Protein AF-A0A948VER0-F1 (afdb_monomer_lite)

Sequence (118 aa):
MAQFAILGTLGDIVSKWLIARRFFMPFNIATTLLKMLEWALLAVCIKYAFVGFNGFVDILAAHGMLPELGKIGRAFTISATMNLQFGTFLVIAHRLLDNFIARKTNWTGMDKAMLSLL

Foldseek 3Di:
DQVQLVVVLVVVQVVVCVVVVHHDRPDDPVLSVLSSVLRVVLVVVVVVLLVVLLVVLVVCVVVVVDDDDDPVRSVVSSLLVCLVPVVLVSLVSSQVSNCVSVVHDDPPCVVVSNVVSD

pLDDT: mean 91.97, std 3.27, range [80.12, 96.88]

Structure (mmCIF, N/CA/C/O backbone):
data_AF-A0A948VER0-F1
#
_entry.id   AF-A0A948VER0-F1
#
loop_
_atom_site.group_PDB
_atom_site.id
_atom_site.type_symbol
_atom_site.label_atom_id
_atom_site.label_alt_id
_atom_site.label_comp_id
_atom_site.label_asym_id
_atom_site.label_entity_id
_atom_site.label_seq_id
_atom_site.pdbx_PDB_ins_code
_atom_site.Cartn_x
_atom_site.Cartn_y
_atom_site.Cartn_z
_atom_site.occupancy
_atom_site.B_iso_or_equiv
_atom_site.auth_seq_id
_atom_site.auth_comp_id
_atom_site.auth_asym_id
_atom_site.auth_atom_id
_atom_site.pdbx_PDB_model_num
ATOM 1 N N . MET A 1 1 ? -10.472 -4.385 -8.686 1.00 82.44 1 MET A N 1
ATOM 2 C CA . MET A 1 1 ? -9.295 -5.065 -9.270 1.00 82.44 1 MET A CA 1
ATOM 3 C C . MET A 1 1 ? -8.801 -4.337 -10.511 1.00 82.44 1 MET A C 1
ATOM 5 O O . MET A 1 1 ? -7.724 -3.772 -10.435 1.00 82.44 1 MET A O 1
ATOM 9 N N . ALA A 1 2 ? -9.599 -4.211 -11.580 1.00 82.19 2 ALA A N 1
ATOM 10 C CA . ALA A 1 2 ? -9.207 -3.441 -12.773 1.00 82.19 2 ALA A CA 1
ATOM 11 C C . ALA A 1 2 ? -8.841 -1.970 -12.476 1.00 82.19 2 ALA A C 1
ATOM 13 O O . ALA A 1 2 ? -7.820 -1.484 -12.945 1.00 82.19 2 ALA A O 1
ATOM 14 N N . GLN A 1 3 ? -9.616 -1.285 -11.623 1.00 85.12 3 GLN A N 1
ATOM 15 C CA . GLN A 1 3 ? -9.303 0.087 -11.199 1.00 85.12 3 GLN A CA 1
ATOM 16 C C . GLN A 1 3 ? -7.938 0.195 -10.508 1.00 85.12 3 GLN A C 1
ATOM 18 O O . GLN A 1 3 ? -7.167 1.083 -10.840 1.00 85.12 3 GLN A O 1
ATOM 23 N N . PHE A 1 4 ? -7.611 -0.725 -9.597 1.00 86.62 4 PHE A N 1
ATOM 24 C CA . PHE A 1 4 ? -6.309 -0.743 -8.925 1.00 86.62 4 PHE A CA 1
ATOM 25 C C . PHE A 1 4 ? -5.169 -1.071 -9.886 1.00 86.62 4 PHE A C 1
ATOM 27 O O . PHE A 1 4 ? -4.125 -0.440 -9.809 1.00 86.62 4 PHE A O 1
ATOM 34 N N . ALA A 1 5 ? -5.379 -2.001 -10.822 1.00 86.31 5 ALA A N 1
ATOM 35 C CA . ALA A 1 5 ? -4.392 -2.325 -11.847 1.00 86.31 5 ALA A CA 1
ATOM 36 C C . ALA A 1 5 ? -4.017 -1.089 -12.679 1.00 86.31 5 ALA A C 1
ATOM 38 O O . ALA A 1 5 ? -2.838 -0.822 -12.905 1.00 86.31 5 ALA A O 1
ATOM 39 N N . ILE A 1 6 ? -5.021 -0.309 -13.090 1.00 88.88 6 ILE A N 1
ATOM 40 C CA . ILE A 1 6 ? -4.832 0.910 -13.880 1.00 88.88 6 ILE A CA 1
ATOM 41 C C . ILE A 1 6 ? -4.230 2.023 -13.017 1.00 88.88 6 ILE A C 1
ATOM 43 O O . ILE A 1 6 ? -3.186 2.565 -13.364 1.00 88.88 6 ILE A O 1
ATOM 47 N N . LEU A 1 7 ? -4.856 2.350 -11.884 1.00 90.69 7 LEU A N 1
ATOM 48 C CA . LEU A 1 7 ? -4.438 3.460 -11.023 1.00 90.69 7 LEU A CA 1
ATOM 49 C C . LEU A 1 7 ? -3.063 3.226 -10.396 1.00 90.69 7 LEU A C 1
ATOM 51 O O . LEU A 1 7 ? -2.264 4.153 -10.349 1.00 90.69 7 LEU A O 1
ATOM 55 N N . GLY A 1 8 ? -2.767 2.001 -9.964 1.00 89.31 8 GLY A N 1
ATOM 56 C CA . GLY A 1 8 ? -1.460 1.637 -9.421 1.00 89.31 8 GLY A CA 1
ATOM 57 C C . GLY A 1 8 ? -0.358 1.763 -10.470 1.00 89.31 8 GLY A C 1
ATOM 58 O O . GLY A 1 8 ? 0.649 2.429 -10.241 1.00 89.31 8 GLY A O 1
ATOM 59 N N . THR A 1 9 ? -0.596 1.243 -11.677 1.00 89.94 9 THR A N 1
ATOM 60 C CA . THR A 1 9 ? 0.367 1.364 -12.784 1.00 89.94 9 THR A CA 1
ATOM 61 C C . THR A 1 9 ? 0.564 2.822 -13.209 1.00 89.94 9 THR A C 1
ATOM 63 O O . THR A 1 9 ? 1.687 3.242 -13.483 1.00 89.94 9 THR A O 1
ATOM 66 N N . LEU A 1 10 ? -0.506 3.623 -13.235 1.00 92.00 10 LEU A N 1
ATOM 67 C CA . LEU A 1 10 ? -0.410 5.064 -13.477 1.00 92.00 10 LEU A CA 1
ATOM 68 C C . LEU A 1 10 ? 0.366 5.774 -12.365 1.00 92.00 10 LEU A C 1
ATOM 70 O O . LEU A 1 10 ? 1.200 6.621 -12.670 1.00 92.00 10 LEU A O 1
ATOM 74 N N . GLY A 1 11 ? 0.150 5.409 -11.101 1.00 90.06 11 GLY A N 1
ATOM 75 C CA . GLY A 1 11 ? 0.906 5.929 -9.962 1.00 90.06 11 GLY A CA 1
ATOM 76 C C . GLY A 1 11 ? 2.409 5.681 -10.101 1.00 90.06 11 GLY A C 1
ATOM 77 O O . GLY A 1 11 ? 3.202 6.608 -9.928 1.00 90.06 11 GLY A O 1
ATOM 78 N N . ASP A 1 12 ? 2.805 4.477 -10.519 1.00 89.62 12 ASP A N 1
ATOM 79 C CA . ASP A 1 12 ? 4.209 4.138 -10.788 1.00 89.62 12 ASP A CA 1
ATOM 80 C C . ASP A 1 12 ? 4.811 4.988 -11.916 1.00 89.62 12 ASP A C 1
ATOM 82 O O . ASP A 1 12 ? 5.957 5.444 -11.836 1.00 89.62 12 ASP A O 1
ATOM 86 N N . ILE A 1 13 ? 4.039 5.216 -12.980 1.00 92.00 13 ILE A N 1
ATOM 87 C CA . ILE A 1 13 ? 4.452 6.052 -14.110 1.00 92.00 13 ILE A CA 1
ATOM 88 C C . ILE A 1 13 ? 4.625 7.508 -13.657 1.00 92.00 13 ILE A C 1
ATOM 90 O O . ILE A 1 13 ? 5.672 8.109 -13.908 1.00 92.00 13 ILE A O 1
ATOM 94 N N . VAL A 1 14 ? 3.641 8.053 -12.938 1.00 91.62 14 VAL A N 1
ATOM 95 C CA . VAL A 1 14 ? 3.658 9.426 -12.415 1.00 91.62 14 VAL A CA 1
ATOM 96 C C . VAL A 1 14 ? 4.813 9.628 -11.436 1.00 91.62 14 VAL A C 1
ATOM 98 O O . VAL A 1 14 ? 5.506 10.639 -11.519 1.00 91.62 14 VAL A O 1
ATOM 101 N N . SER A 1 15 ? 5.093 8.657 -10.565 1.00 88.69 15 SER A N 1
ATOM 102 C CA . SER A 1 15 ? 6.244 8.702 -9.654 1.00 88.69 15 SER A CA 1
ATOM 103 C C . SER A 1 15 ? 7.560 8.889 -10.420 1.00 88.69 15 SER A C 1
ATOM 105 O O . SER A 1 15 ? 8.367 9.767 -10.102 1.00 88.69 15 SER A O 1
ATOM 107 N N . LYS A 1 16 ? 7.747 8.152 -11.522 1.00 89.81 16 LYS A N 1
ATOM 108 C CA . LYS A 1 16 ? 8.925 8.311 -12.387 1.00 89.81 16 LYS A CA 1
ATOM 109 C C . LYS A 1 16 ? 8.945 9.638 -13.142 1.00 89.81 16 LYS A C 1
ATOM 111 O O . LYS A 1 16 ? 10.029 10.188 -13.340 1.00 89.81 16 LYS A O 1
ATOM 116 N N . TRP A 1 17 ? 7.790 10.169 -13.539 1.00 93.81 17 TRP A N 1
ATOM 117 C CA . TRP A 1 17 ? 7.703 11.507 -14.132 1.00 93.81 17 TRP A CA 1
ATOM 118 C C . TRP A 1 17 ? 8.115 12.595 -13.151 1.00 93.81 17 TRP A C 1
ATOM 120 O O . TRP A 1 17 ? 8.859 13.493 -13.534 1.00 93.81 17 TRP A O 1
ATOM 130 N N . LEU A 1 18 ? 7.690 12.495 -11.890 1.00 91.00 18 LEU A N 1
ATOM 131 C CA . LEU A 1 18 ? 8.045 13.452 -10.843 1.00 91.00 18 LEU A CA 1
ATOM 132 C C . LEU A 1 18 ? 9.549 13.430 -10.549 1.00 91.00 18 LEU A C 1
ATOM 134 O O . LEU A 1 18 ? 10.169 14.489 -10.460 1.00 91.00 18 LEU A O 1
ATOM 138 N N . ILE A 1 19 ? 10.154 12.240 -10.477 1.00 89.12 19 ILE A N 1
ATOM 139 C CA . ILE A 1 19 ? 11.604 12.091 -10.274 1.00 89.12 19 ILE A CA 1
ATOM 140 C C . ILE A 1 19 ? 12.388 12.639 -11.476 1.00 89.12 19 ILE A C 1
ATOM 142 O O . ILE A 1 19 ? 13.358 13.372 -11.299 1.00 89.12 19 ILE A O 1
ATOM 146 N N . ALA A 1 20 ? 11.971 12.310 -12.702 1.00 90.44 20 ALA A N 1
ATOM 147 C CA . ALA A 1 20 ? 12.671 12.720 -13.922 1.00 90.44 20 ALA A CA 1
ATOM 148 C C . ALA A 1 20 ? 12.314 14.140 -14.403 1.00 90.44 20 ALA A C 1
ATOM 150 O O . ALA A 1 20 ? 12.931 14.627 -15.350 1.00 90.44 20 ALA A O 1
ATOM 151 N N . ARG A 1 21 ? 11.298 14.773 -13.799 1.00 90.69 21 ARG A N 1
ATOM 152 C CA . ARG A 1 21 ? 10.693 16.059 -14.196 1.00 90.69 21 ARG A CA 1
ATOM 153 C C . ARG A 1 21 ? 10.319 16.148 -15.682 1.00 90.69 21 ARG A C 1
ATOM 155 O O . ARG A 1 21 ? 10.371 17.219 -16.279 1.00 90.69 21 ARG A O 1
ATOM 162 N N . ARG A 1 22 ? 9.951 15.019 -16.293 1.00 89.88 22 ARG A N 1
ATOM 163 C CA . ARG A 1 22 ? 9.541 14.931 -17.703 1.00 89.88 22 ARG A CA 1
ATOM 164 C C . ARG A 1 22 ? 8.545 13.799 -17.917 1.00 89.88 22 ARG A C 1
ATOM 166 O O . ARG A 1 22 ? 8.603 12.787 -17.220 1.00 89.88 22 ARG A O 1
ATOM 173 N N . PHE A 1 23 ? 7.689 13.946 -18.924 1.00 91.19 23 PHE A N 1
ATOM 174 C CA . PHE A 1 23 ? 6.737 12.918 -19.341 1.00 91.19 23 PHE A CA 1
ATOM 175 C C . PHE A 1 23 ? 7.395 11.953 -20.330 1.00 91.19 23 PHE A C 1
ATOM 177 O O . PHE A 1 23 ? 7.924 12.369 -21.357 1.00 91.19 23 PHE A O 1
ATOM 184 N N . PHE A 1 24 ? 7.387 10.661 -20.013 1.00 90.12 24 PHE A N 1
ATOM 185 C CA . PHE A 1 24 ? 7.906 9.596 -20.879 1.00 90.12 24 PHE A CA 1
ATOM 186 C C . PHE A 1 24 ?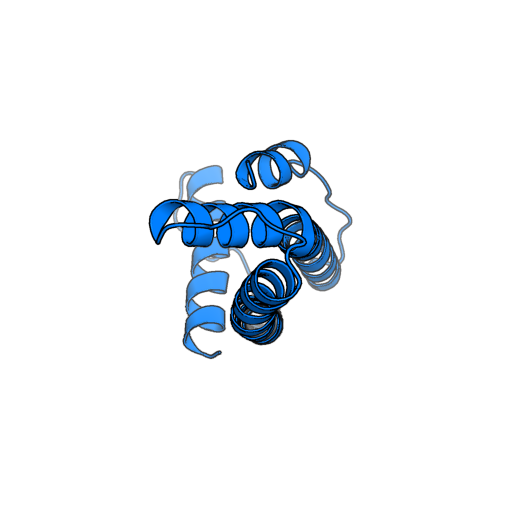 7.309 8.252 -20.469 1.00 90.12 24 PHE A C 1
ATOM 188 O O . PHE A 1 24 ? 7.007 8.064 -19.298 1.00 90.12 24 PHE A O 1
ATOM 195 N N . MET A 1 25 ? 7.172 7.283 -21.373 1.00 87.56 25 MET A N 1
ATOM 196 C CA . MET A 1 25 ? 6.752 5.943 -20.953 1.00 87.56 25 MET A CA 1
ATOM 197 C C . MET A 1 25 ? 7.942 5.213 -20.306 1.00 87.56 25 MET A C 1
ATOM 199 O O . MET A 1 25 ? 8.914 4.919 -21.004 1.00 87.56 25 MET A O 1
ATOM 203 N N . PRO A 1 26 ? 7.922 4.919 -18.991 1.00 84.38 26 PRO A N 1
ATOM 204 C CA . PRO A 1 26 ? 9.107 4.413 -18.304 1.00 84.38 26 PRO A CA 1
ATOM 205 C C . PRO A 1 26 ? 9.267 2.891 -18.374 1.00 84.38 26 PRO A C 1
ATOM 207 O O . PRO A 1 26 ? 10.250 2.357 -17.855 1.00 84.38 26 PRO A O 1
ATOM 210 N N . PHE A 1 27 ? 8.289 2.194 -18.949 1.00 88.56 27 PHE A N 1
ATOM 211 C CA . PHE A 1 27 ? 8.196 0.740 -18.986 1.00 88.56 27 PHE A CA 1
ATOM 212 C C . PHE A 1 27 ? 7.879 0.276 -20.410 1.00 88.56 27 PHE A C 1
ATOM 214 O O . PHE A 1 27 ? 7.159 0.956 -21.139 1.00 88.56 27 PHE A O 1
ATOM 221 N N . ASN A 1 28 ? 8.394 -0.891 -20.798 1.00 90.75 28 ASN A N 1
ATOM 222 C CA . ASN A 1 28 ? 7.937 -1.563 -22.014 1.00 90.75 28 ASN A CA 1
ATOM 223 C C . ASN A 1 28 ? 6.564 -2.224 -21.773 1.00 90.75 28 ASN A C 1
ATOM 225 O O . ASN A 1 28 ? 6.162 -2.429 -20.627 1.00 90.75 28 ASN A O 1
ATOM 229 N N . ILE A 1 29 ? 5.864 -2.594 -22.849 1.00 90.56 29 ILE A N 1
ATOM 230 C CA . ILE A 1 29 ? 4.496 -3.143 -22.785 1.00 90.56 29 ILE A CA 1
ATOM 231 C C . ILE A 1 29 ? 4.417 -4.367 -21.857 1.00 90.56 29 ILE A C 1
ATOM 233 O O . ILE A 1 29 ? 3.525 -4.446 -21.017 1.00 90.56 29 ILE A O 1
ATOM 237 N N . ALA A 1 30 ? 5.378 -5.290 -21.955 1.00 91.19 30 ALA A N 1
ATOM 238 C CA . ALA A 1 30 ? 5.421 -6.484 -21.110 1.00 91.19 30 ALA A CA 1
ATOM 239 C C . ALA A 1 30 ? 5.542 -6.141 -19.613 1.00 91.19 30 ALA A C 1
ATOM 241 O O . ALA A 1 30 ? 4.803 -6.677 -18.792 1.00 91.19 30 ALA A O 1
ATOM 242 N N . THR A 1 31 ? 6.426 -5.204 -19.256 1.00 91.31 31 THR A N 1
ATOM 243 C CA . THR A 1 31 ? 6.602 -4.740 -17.870 1.00 91.31 31 THR A CA 1
ATOM 244 C C . THR A 1 31 ? 5.351 -4.024 -17.373 1.00 91.31 31 THR A C 1
ATOM 246 O O . THR A 1 31 ? 4.940 -4.242 -16.240 1.00 91.31 31 THR A O 1
ATOM 249 N N . THR A 1 32 ? 4.703 -3.209 -18.211 1.00 91.19 32 THR A N 1
ATOM 250 C CA . THR A 1 32 ? 3.435 -2.551 -17.863 1.00 91.19 32 THR A CA 1
ATOM 251 C C . THR A 1 32 ? 2.347 -3.572 -17.537 1.00 91.19 32 THR A C 1
ATOM 253 O O . THR A 1 32 ? 1.684 -3.432 -16.515 1.00 91.19 32 THR A O 1
ATOM 256 N N . LEU A 1 33 ? 2.197 -4.630 -18.341 1.00 92.81 33 LEU A N 1
ATOM 257 C CA . LEU A 1 33 ? 1.218 -5.690 -18.077 1.00 92.81 33 LEU A CA 1
ATOM 258 C C . LEU A 1 33 ? 1.522 -6.457 -16.782 1.00 92.81 33 LEU A C 1
ATOM 260 O O . LEU A 1 33 ? 0.608 -6.732 -16.006 1.00 92.81 33 LEU A O 1
ATOM 264 N N . LEU A 1 34 ? 2.796 -6.762 -16.515 1.00 93.31 34 LEU A N 1
ATOM 265 C CA . LEU A 1 34 ? 3.205 -7.407 -15.265 1.00 93.31 34 LEU A CA 1
ATOM 266 C C . LEU A 1 34 ? 2.914 -6.525 -14.044 1.00 93.31 34 LEU A C 1
ATOM 268 O O . LEU A 1 34 ? 2.398 -7.026 -13.049 1.00 93.31 34 LEU A O 1
ATOM 272 N N . LYS A 1 35 ? 3.157 -5.213 -14.141 1.00 92.00 35 LYS A N 1
ATOM 273 C CA . LYS A 1 35 ? 2.811 -4.249 -13.086 1.00 92.00 35 LYS A CA 1
ATOM 274 C C . LYS A 1 35 ? 1.307 -4.127 -12.865 1.00 92.00 35 LYS A C 1
ATOM 276 O O . LYS A 1 35 ? 0.848 -4.074 -11.729 1.00 92.00 35 LYS A O 1
ATOM 281 N N . MET A 1 36 ? 0.514 -4.145 -13.933 1.00 92.56 36 MET A N 1
ATOM 282 C CA . MET A 1 36 ? -0.945 -4.181 -13.810 1.00 92.56 36 MET A CA 1
ATOM 283 C C . MET A 1 36 ? -1.413 -5.431 -13.055 1.00 92.56 36 MET A C 1
ATOM 285 O O . MET A 1 36 ? -2.324 -5.340 -12.232 1.00 92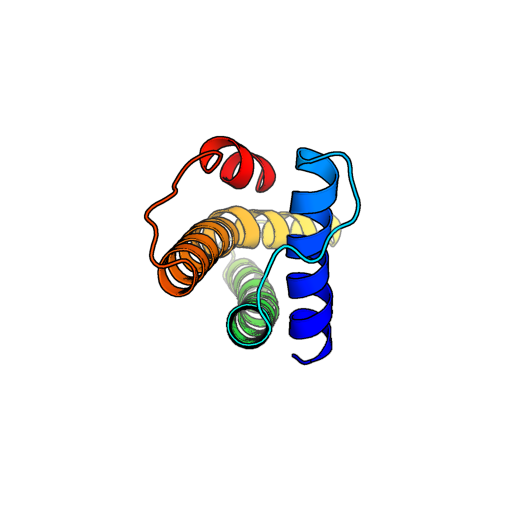.56 36 MET A O 1
ATOM 289 N N . LEU A 1 37 ? -0.785 -6.584 -13.309 1.00 94.12 37 LEU A N 1
ATOM 290 C CA . LEU A 1 37 ? -1.083 -7.836 -12.612 1.00 94.12 37 LEU A CA 1
ATOM 291 C C . LEU A 1 37 ? -0.654 -7.788 -11.140 1.00 94.12 37 LEU A C 1
ATOM 293 O O . LEU A 1 37 ? -1.432 -8.188 -10.277 1.00 94.12 37 LEU A O 1
ATOM 297 N N . GLU A 1 38 ? 0.531 -7.252 -10.846 1.00 94.62 38 GLU A N 1
ATOM 298 C CA . GLU A 1 38 ? 1.005 -6.982 -9.482 1.00 94.62 38 GLU A CA 1
ATOM 299 C C . GLU A 1 38 ? -0.014 -6.142 -8.701 1.00 94.62 38 GLU A C 1
ATOM 301 O O . GLU A 1 38 ? -0.490 -6.557 -7.643 1.00 94.62 38 GLU A O 1
ATOM 306 N N . TRP A 1 39 ? -0.432 -5.002 -9.255 1.00 94.62 39 TRP A N 1
ATOM 307 C CA . TRP A 1 39 ? -1.412 -4.130 -8.613 1.00 94.62 39 TRP A CA 1
ATOM 308 C C . TRP A 1 39 ? -2.793 -4.778 -8.482 1.00 94.62 39 TRP A C 1
ATOM 310 O O . TRP A 1 39 ? -3.486 -4.560 -7.486 1.00 94.62 39 TRP A O 1
ATOM 320 N N . ALA A 1 40 ? -3.204 -5.602 -9.449 1.00 94.19 40 ALA A N 1
ATOM 321 C CA . ALA A 1 40 ? -4.440 -6.372 -9.351 1.00 94.19 40 ALA A CA 1
ATOM 322 C C . ALA A 1 40 ? -4.392 -7.386 -8.198 1.00 94.19 40 ALA A C 1
ATOM 324 O O . ALA A 1 40 ? -5.371 -7.501 -7.459 1.00 94.19 40 ALA A O 1
ATOM 325 N N . LEU A 1 41 ? -3.266 -8.087 -8.028 1.00 94.44 41 LEU A N 1
ATOM 326 C CA . LEU A 1 41 ? -3.050 -9.035 -6.936 1.00 94.44 41 LEU A CA 1
ATOM 327 C C . LEU A 1 41 ? -3.070 -8.320 -5.581 1.00 94.44 41 LEU A C 1
ATOM 329 O O . LEU A 1 41 ? -3.820 -8.711 -4.685 1.00 94.44 41 LEU A O 1
ATOM 333 N N . LEU A 1 42 ? -2.313 -7.228 -5.449 1.00 94.00 42 LEU A N 1
ATOM 334 C CA . LEU A 1 42 ? -2.284 -6.426 -4.227 1.00 94.00 42 LEU A CA 1
ATOM 335 C C . LEU A 1 42 ? -3.668 -5.885 -3.864 1.00 94.00 42 LEU A C 1
ATOM 337 O O . LEU A 1 42 ? -4.038 -5.886 -2.694 1.00 94.00 42 LEU A O 1
ATOM 341 N N . ALA A 1 43 ? -4.475 -5.495 -4.851 1.00 93.75 43 ALA A N 1
ATOM 342 C CA . ALA A 1 43 ? -5.836 -5.024 -4.617 1.00 93.75 43 ALA A CA 1
ATOM 343 C C . ALA A 1 43 ? -6.749 -6.079 -3.979 1.00 93.75 43 ALA A C 1
ATOM 345 O O . ALA A 1 43 ? -7.618 -5.728 -3.176 1.00 93.75 43 ALA A O 1
ATOM 346 N N . VAL A 1 44 ? -6.563 -7.362 -4.312 1.00 94.94 44 VAL A N 1
ATOM 347 C CA . VAL A 1 44 ? -7.272 -8.462 -3.644 1.00 94.94 44 VAL A CA 1
ATOM 348 C C . VAL A 1 44 ? -6.877 -8.492 -2.173 1.00 94.94 44 VAL A C 1
ATOM 350 O O . VAL A 1 44 ? -7.752 -8.398 -1.313 1.00 94.94 44 VAL A O 1
ATOM 353 N N . CYS A 1 45 ? -5.575 -8.522 -1.882 1.00 93.69 45 CYS A N 1
ATOM 354 C CA . CYS A 1 45 ? -5.060 -8.534 -0.513 1.00 93.69 45 CYS A CA 1
ATOM 355 C C . CYS A 1 45 ? -5.553 -7.327 0.296 1.00 93.69 45 CYS A C 1
ATOM 357 O O . CYS A 1 45 ? -6.047 -7.498 1.407 1.00 93.69 45 CYS A O 1
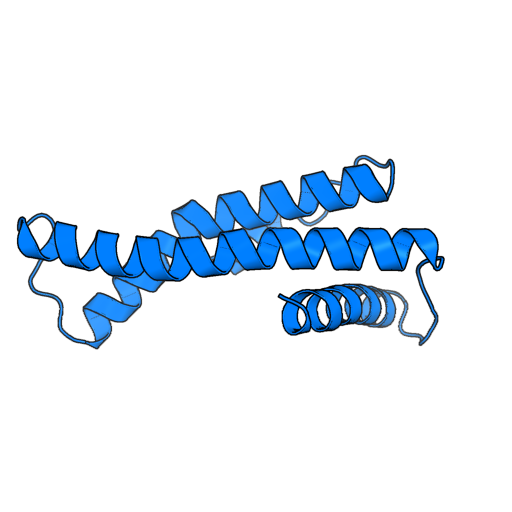ATOM 359 N N . ILE A 1 46 ? -5.495 -6.123 -0.282 1.00 93.00 46 ILE A N 1
ATOM 360 C CA . ILE A 1 46 ? -5.959 -4.882 0.350 1.00 93.00 46 ILE A CA 1
ATOM 361 C C . ILE A 1 46 ? -7.447 -4.981 0.691 1.00 93.00 46 ILE A C 1
ATOM 363 O O . ILE A 1 46 ? -7.842 -4.690 1.816 1.00 93.00 46 ILE A O 1
ATOM 367 N N . LYS A 1 47 ? -8.291 -5.433 -0.245 1.00 94.06 47 LYS A N 1
ATOM 368 C CA . LYS A 1 47 ? -9.736 -5.544 -0.003 1.00 94.06 47 LYS A CA 1
ATOM 369 C C . LYS A 1 47 ? -10.055 -6.533 1.121 1.00 94.06 47 LYS A C 1
ATOM 371 O O . LYS A 1 47 ? -10.920 -6.251 1.949 1.00 94.06 47 LYS A O 1
ATOM 376 N N . TYR A 1 48 ? -9.357 -7.667 1.158 1.00 95.06 48 TYR A N 1
ATOM 377 C CA . TYR A 1 48 ? -9.522 -8.666 2.214 1.00 95.06 48 TYR A CA 1
ATOM 378 C C . TYR A 1 48 ? -9.043 -8.135 3.564 1.00 95.06 48 TYR A C 1
ATOM 380 O O . TYR A 1 48 ? -9.748 -8.296 4.557 1.00 95.06 48 TYR A O 1
ATOM 388 N N . ALA A 1 49 ? -7.907 -7.437 3.596 1.00 95.38 49 ALA A N 1
ATOM 389 C CA . ALA A 1 49 ? -7.418 -6.783 4.801 1.00 95.38 49 ALA A CA 1
ATOM 390 C C . ALA A 1 49 ? -8.423 -5.744 5.317 1.00 95.38 49 ALA A C 1
ATOM 392 O O . ALA A 1 49 ? -8.742 -5.752 6.500 1.00 95.38 49 ALA A O 1
ATOM 393 N N . PHE A 1 50 ? -9.012 -4.912 4.451 1.00 93.38 50 PHE A N 1
ATOM 394 C CA . PHE A 1 50 ? -10.023 -3.939 4.879 1.00 93.38 50 PHE A CA 1
ATOM 395 C C . PHE A 1 50 ? -11.208 -4.581 5.599 1.00 93.38 50 PHE A C 1
ATOM 397 O O . PHE A 1 50 ? -11.589 -4.124 6.677 1.00 93.38 50 PHE A O 1
ATOM 404 N N . VAL A 1 51 ? -11.766 -5.655 5.041 1.00 96.44 51 VAL A N 1
ATOM 405 C CA . VAL A 1 51 ? -12.865 -6.388 5.685 1.00 96.44 51 VAL A CA 1
ATOM 406 C C . VAL A 1 51 ? -12.386 -7.067 6.974 1.00 96.44 51 VAL A C 1
ATOM 408 O O . VAL A 1 51 ? -13.039 -6.947 8.008 1.00 96.44 51 VAL A O 1
ATOM 411 N N . GLY A 1 52 ? -11.221 -7.717 6.933 1.00 96.88 52 GLY A N 1
ATOM 412 C CA . GLY A 1 52 ? -10.646 -8.443 8.064 1.00 96.88 52 GLY A CA 1
ATOM 413 C C . GLY A 1 52 ? -10.334 -7.555 9.267 1.00 96.88 52 GLY A C 1
ATOM 414 O O . GLY A 1 52 ? -10.737 -7.886 10.375 1.00 96.88 52 GLY A O 1
ATOM 415 N N . PHE A 1 53 ? -9.686 -6.403 9.069 1.00 96.25 53 PHE A N 1
ATOM 416 C CA . PHE A 1 53 ? -9.329 -5.490 10.162 1.00 96.25 53 PHE A CA 1
ATOM 417 C C . PHE A 1 53 ? -10.539 -4.760 10.757 1.00 96.25 53 PHE A C 1
ATOM 419 O O . PHE A 1 53 ? -10.530 -4.456 11.947 1.00 96.25 53 PHE A O 1
ATOM 426 N N . ASN A 1 54 ? -11.600 -4.522 9.973 1.00 95.25 54 ASN A N 1
ATOM 427 C CA . ASN A 1 54 ? -12.870 -4.048 10.536 1.00 95.25 54 ASN A CA 1
ATOM 428 C C . ASN A 1 54 ? -13.430 -5.079 11.525 1.00 95.25 54 ASN A C 1
ATOM 430 O O . ASN A 1 54 ? -13.673 -4.743 12.680 1.00 95.25 54 ASN A O 1
ATOM 434 N N . GLY A 1 55 ? -13.549 -6.339 11.093 1.00 95.56 55 GLY A N 1
ATOM 435 C CA . GLY A 1 55 ? -14.019 -7.423 11.956 1.00 95.56 55 GLY A CA 1
ATOM 436 C C . GLY A 1 55 ? -13.092 -7.692 13.144 1.00 95.56 55 GLY A C 1
ATOM 437 O O . GLY A 1 55 ? -13.567 -7.930 14.247 1.00 95.56 55 GLY A O 1
ATOM 438 N N . PHE A 1 56 ? -11.776 -7.602 12.950 1.00 95.50 56 PHE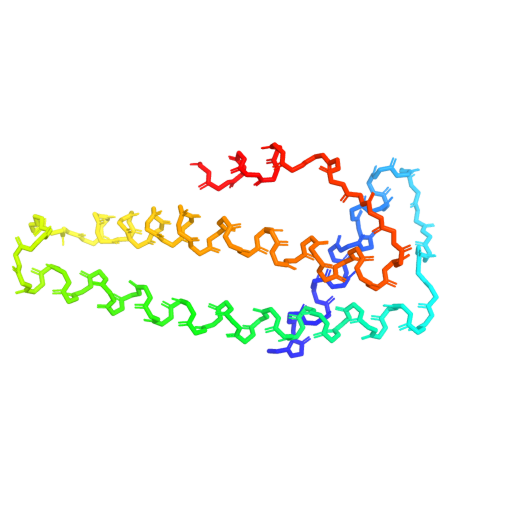 A N 1
ATOM 439 C CA . PHE A 1 56 ? -10.772 -7.761 14.003 1.00 95.50 56 PHE A CA 1
ATOM 440 C C . PHE A 1 56 ? -10.997 -6.776 15.153 1.00 95.50 56 PHE A C 1
ATOM 442 O O . PHE A 1 56 ? -11.096 -7.194 16.303 1.00 95.50 56 PHE A O 1
ATOM 449 N N . VAL A 1 57 ? -11.132 -5.481 14.849 1.00 95.88 57 VAL A N 1
ATOM 450 C CA . VAL A 1 57 ? -11.377 -4.459 15.876 1.00 95.88 57 VAL A CA 1
ATOM 451 C C . VAL A 1 57 ? -12.738 -4.659 16.541 1.00 95.88 57 VAL A C 1
ATOM 453 O O . VAL A 1 57 ? -12.827 -4.559 17.764 1.00 95.88 57 VAL A O 1
ATOM 456 N N . ASP A 1 58 ? -13.774 -4.999 15.770 1.00 94.25 58 ASP A N 1
ATOM 457 C CA . ASP A 1 58 ? -15.116 -5.249 16.311 1.00 94.25 58 ASP A CA 1
ATOM 458 C C . ASP A 1 58 ? -15.131 -6.441 17.283 1.00 94.25 58 ASP A C 1
ATOM 460 O O . ASP A 1 58 ? -15.723 -6.361 18.359 1.00 94.25 58 ASP A O 1
ATOM 464 N N . ILE A 1 59 ? -14.430 -7.528 16.950 1.00 96.06 59 ILE A N 1
ATOM 465 C CA . ILE A 1 59 ? -14.324 -8.724 17.798 1.00 96.06 59 ILE A CA 1
ATOM 466 C C . ILE A 1 59 ? -13.512 -8.433 19.061 1.00 96.06 59 ILE A C 1
ATOM 468 O O . ILE A 1 59 ? -13.907 -8.869 20.143 1.00 96.06 59 ILE A O 1
ATOM 472 N N . LEU A 1 60 ? -12.403 -7.695 18.953 1.00 95.88 60 LEU A N 1
ATOM 473 C CA . LEU A 1 60 ? -11.605 -7.315 20.120 1.00 95.88 60 LEU A CA 1
ATOM 474 C C . LEU A 1 60 ? -12.399 -6.434 21.090 1.00 95.88 60 LEU A C 1
ATOM 476 O O . LEU A 1 60 ? -12.333 -6.646 22.301 1.00 95.88 60 LEU A O 1
ATOM 480 N N . ALA A 1 61 ? -13.180 -5.485 20.569 1.00 94.38 61 ALA A N 1
ATOM 481 C CA . ALA A 1 61 ? -14.079 -4.671 21.380 1.00 94.38 61 ALA A CA 1
ATOM 482 C C . ALA A 1 61 ? -15.170 -5.528 22.044 1.00 94.38 61 ALA A C 1
ATOM 484 O O . ALA A 1 61 ? -15.403 -5.397 23.242 1.00 94.38 61 ALA A O 1
ATOM 485 N N . ALA A 1 62 ? -15.776 -6.465 21.306 1.00 94.06 62 ALA A N 1
ATOM 486 C CA . ALA A 1 62 ? -16.802 -7.363 21.842 1.00 94.06 62 ALA A CA 1
ATOM 487 C C . ALA A 1 62 ? -16.290 -8.281 22.970 1.00 94.06 62 ALA A C 1
ATOM 489 O O . ALA A 1 62 ? -17.058 -8.643 23.857 1.00 94.06 62 ALA A O 1
ATOM 490 N N . HIS A 1 63 ? -15.001 -8.635 22.965 1.00 96.19 63 HIS A N 1
ATOM 491 C CA . HIS A 1 63 ? -14.366 -9.434 24.021 1.00 96.19 63 HIS A CA 1
ATOM 492 C C . HIS A 1 63 ? -13.771 -8.586 25.159 1.00 96.19 63 HIS A C 1
ATOM 494 O O . HIS A 1 63 ? -13.058 -9.121 26.006 1.00 96.19 63 HIS A O 1
ATOM 500 N N . GLY A 1 64 ? -14.011 -7.269 25.181 1.00 93.88 64 GLY A N 1
ATOM 501 C CA . GLY A 1 64 ? -13.467 -6.368 26.204 1.00 93.88 64 GLY A CA 1
ATOM 502 C C . GLY A 1 64 ? -11.943 -6.205 26.152 1.00 93.88 64 GLY A C 1
ATOM 503 O O . GLY A 1 64 ? -11.342 -5.735 27.114 1.00 93.88 64 GLY A O 1
ATOM 504 N N . MET A 1 65 ? -11.303 -6.591 25.042 1.00 94.06 65 MET A N 1
ATOM 505 C CA . MET A 1 65 ? -9.860 -6.413 24.823 1.00 94.06 65 MET A CA 1
ATOM 506 C C . MET A 1 65 ? -9.514 -5.001 24.333 1.00 94.06 65 MET A C 1
ATOM 508 O O . MET A 1 65 ? -8.344 -4.626 24.283 1.00 94.06 65 MET A O 1
ATOM 512 N N . LEU A 1 66 ? -10.528 -4.218 23.968 1.00 92.88 66 LEU A N 1
ATOM 513 C CA . LEU A 1 66 ? -10.430 -2.790 23.697 1.00 92.88 66 LEU A CA 1
ATOM 514 C C . LEU A 1 66 ? -11.389 -2.044 24.633 1.00 92.88 66 LEU A C 1
ATOM 516 O O . LEU A 1 66 ? -12.439 -2.590 24.978 1.00 92.88 66 LEU A O 1
ATOM 520 N N . PRO A 1 67 ? -11.058 -0.804 25.036 1.00 89.06 67 PRO A N 1
ATOM 521 C CA . PRO A 1 67 ? -11.998 0.047 25.762 1.00 89.06 67 PRO A CA 1
ATOM 522 C C . PRO A 1 67 ? -13.234 0.340 24.902 1.00 89.06 67 PRO A C 1
ATOM 524 O O . PRO A 1 67 ? -13.215 0.121 23.692 1.00 89.06 67 PRO A O 1
ATOM 527 N N . GLU A 1 68 ? -14.302 0.881 25.490 1.00 86.44 68 GLU A N 1
ATOM 528 C CA . GLU A 1 68 ? -15.457 1.315 24.699 1.00 86.44 68 GLU A CA 1
ATOM 529 C C . GLU A 1 68 ? -15.047 2.409 23.705 1.00 86.44 68 GLU A C 1
ATOM 531 O O . GLU A 1 68 ? -14.708 3.539 24.066 1.00 86.44 68 GLU A O 1
ATOM 536 N N . LEU A 1 69 ? -15.050 2.053 22.421 1.00 88.75 69 LEU A N 1
ATOM 537 C CA . LEU A 1 69 ? -14.654 2.947 21.347 1.00 88.75 69 LEU A CA 1
ATOM 538 C C . LEU A 1 69 ? -15.891 3.632 20.762 1.00 88.75 69 LEU A C 1
ATOM 540 O O . LEU A 1 69 ? -16.741 2.999 20.137 1.00 88.75 69 LEU A O 1
ATOM 544 N N . GLY A 1 70 ? -15.949 4.961 20.868 1.00 90.81 70 GLY A N 1
ATOM 545 C CA . GLY A 1 70 ? -16.832 5.763 20.021 1.00 90.81 70 GLY A CA 1
ATOM 546 C C . GLY A 1 70 ? -16.438 5.661 18.538 1.00 90.81 70 GLY A C 1
ATOM 547 O O . GLY A 1 70 ? -15.389 5.118 18.188 1.00 90.81 70 GLY A O 1
ATOM 548 N N . LYS A 1 71 ? -17.236 6.250 17.636 1.00 92.75 71 LYS A N 1
ATOM 549 C CA . LYS A 1 71 ? -16.997 6.184 16.175 1.00 92.75 71 LYS A CA 1
ATOM 550 C C . LYS A 1 71 ? -15.573 6.597 15.770 1.00 92.75 71 LYS A C 1
ATOM 552 O O . LYS A 1 71 ? -14.963 5.941 14.929 1.00 92.75 71 LYS A O 1
ATOM 557 N N . ILE A 1 72 ? -15.048 7.659 16.388 1.00 95.12 72 ILE A N 1
ATOM 558 C CA . ILE A 1 72 ? -13.693 8.168 16.127 1.00 95.12 72 ILE A CA 1
ATOM 559 C C . ILE A 1 72 ? -12.638 7.184 16.642 1.00 95.12 72 ILE A C 1
ATOM 561 O O . ILE A 1 72 ? -11.722 6.838 15.901 1.00 95.12 72 ILE A O 1
ATOM 565 N N . GLY A 1 73 ? -12.798 6.688 17.874 1.00 94.38 73 GLY A N 1
ATOM 566 C CA . GLY A 1 73 ? -11.888 5.707 18.468 1.00 94.38 73 GLY A CA 1
ATOM 567 C C . GLY A 1 73 ? -11.803 4.435 17.629 1.00 94.38 73 GLY A C 1
ATOM 568 O O . GLY A 1 73 ? -10.711 3.994 17.298 1.00 94.38 73 GLY A O 1
ATOM 569 N N . ARG A 1 74 ? -12.948 3.912 17.175 1.00 94.75 74 ARG A N 1
ATOM 570 C CA . ARG A 1 74 ? -13.005 2.730 16.306 1.00 94.75 74 ARG A CA 1
ATOM 571 C C . ARG A 1 74 ? -12.271 2.962 14.986 1.00 94.75 74 ARG A C 1
ATOM 573 O O . ARG A 1 74 ? -11.464 2.130 14.583 1.00 94.75 74 ARG A O 1
ATOM 580 N N . ALA A 1 75 ? -12.535 4.086 14.316 1.00 95.06 75 ALA A N 1
ATOM 581 C CA . ALA A 1 75 ? -11.875 4.423 13.056 1.00 95.06 75 ALA A CA 1
ATOM 582 C C . ALA A 1 75 ? -10.353 4.560 13.225 1.00 95.06 75 ALA A C 1
ATOM 584 O O . ALA A 1 75 ? -9.596 4.038 12.406 1.00 95.06 75 ALA A O 1
ATOM 585 N N . PHE A 1 76 ? -9.911 5.199 14.312 1.00 95.56 76 PHE A N 1
ATOM 586 C CA . PHE A 1 76 ? -8.497 5.312 14.650 1.00 95.56 76 PHE A CA 1
ATOM 587 C C . PHE A 1 76 ? -7.866 3.942 14.911 1.00 95.56 76 PHE A C 1
ATOM 589 O O . PHE A 1 76 ? -6.840 3.633 14.316 1.00 95.56 76 PHE A O 1
ATOM 596 N N . THR A 1 77 ? -8.489 3.088 15.726 1.00 95.81 77 THR A N 1
ATOM 597 C CA . THR A 1 77 ? -7.965 1.748 16.027 1.00 95.81 77 THR A CA 1
ATOM 598 C C . THR A 1 77 ? -7.873 0.879 14.776 1.00 95.81 77 THR A C 1
ATOM 600 O O . THR A 1 77 ? -6.865 0.200 14.588 1.00 95.81 77 THR A O 1
ATOM 603 N N . ILE A 1 78 ? -8.867 0.927 13.882 1.00 96.12 78 ILE A N 1
ATOM 604 C CA . ILE A 1 78 ? -8.800 0.227 12.589 1.00 96.12 78 ILE A CA 1
ATOM 605 C C . ILE A 1 78 ? -7.636 0.761 11.757 1.00 96.12 78 ILE A C 1
ATOM 607 O O . ILE A 1 78 ? -6.838 -0.029 11.264 1.00 96.12 78 ILE A O 1
ATOM 611 N N . SER A 1 79 ? -7.506 2.085 11.626 1.00 94.94 79 SER A N 1
ATOM 612 C CA . SER A 1 79 ? -6.413 2.698 10.864 1.00 94.94 79 SER A CA 1
ATOM 613 C C . SER A 1 79 ? -5.043 2.316 11.430 1.00 94.94 79 SER A C 1
ATOM 615 O O . SER A 1 79 ? -4.172 1.867 10.688 1.00 94.94 79 SER A O 1
ATOM 617 N N . ALA A 1 80 ? -4.861 2.426 12.746 1.00 94.81 80 ALA A N 1
ATOM 618 C CA . ALA A 1 80 ? -3.606 2.121 13.419 1.00 94.81 80 ALA A CA 1
ATOM 619 C C . ALA A 1 80 ? -3.238 0.638 13.278 1.00 94.81 80 ALA A C 1
ATOM 621 O O . ALA A 1 80 ? -2.130 0.309 12.861 1.00 94.81 80 ALA A O 1
ATOM 622 N N . THR A 1 81 ? -4.171 -0.274 13.570 1.00 94.94 81 THR A N 1
ATOM 623 C CA . THR A 1 81 ? -3.917 -1.722 13.465 1.00 94.94 81 THR A CA 1
ATOM 624 C C . THR A 1 81 ? -3.639 -2.148 12.026 1.00 94.94 81 THR A C 1
ATOM 626 O O . THR A 1 81 ? -2.703 -2.910 11.786 1.00 94.94 81 THR A O 1
ATOM 629 N N . MET A 1 82 ? -4.386 -1.607 11.062 1.00 95.50 82 MET A N 1
ATOM 630 C CA . MET A 1 82 ? -4.183 -1.896 9.648 1.00 95.50 82 MET A CA 1
ATOM 631 C C . MET A 1 82 ? -2.844 -1.369 9.137 1.00 95.50 82 MET A C 1
ATOM 633 O O . MET A 1 82 ? -2.127 -2.120 8.484 1.00 95.50 82 MET A O 1
ATOM 637 N N . ASN A 1 83 ? -2.472 -0.121 9.428 1.00 94.94 83 ASN A N 1
ATOM 638 C CA . ASN A 1 83 ? -1.216 0.444 8.931 1.00 94.94 83 ASN A CA 1
ATOM 639 C C . ASN A 1 83 ? 0.009 -0.212 9.576 1.00 94.94 83 ASN A C 1
ATOM 641 O O . ASN A 1 83 ? 0.933 -0.606 8.866 1.00 94.94 83 ASN A O 1
ATOM 645 N N . LEU A 1 84 ? -0.012 -0.416 10.897 1.00 93.06 84 LEU A N 1
ATOM 646 C CA . LEU A 1 84 ? 1.123 -1.002 11.612 1.00 93.06 84 LEU A CA 1
ATOM 647 C C . LEU A 1 84 ? 1.361 -2.468 11.229 1.00 93.06 84 LEU A C 1
ATOM 649 O O . LEU A 1 84 ? 2.511 -2.886 11.100 1.00 93.06 84 LEU A O 1
ATOM 653 N N . GLN A 1 85 ? 0.296 -3.248 11.017 1.00 94.19 85 GLN A N 1
ATOM 654 C CA . GLN A 1 85 ? 0.419 -4.669 10.681 1.00 94.19 85 GLN A CA 1
ATOM 655 C C . GLN A 1 85 ? 0.410 -4.896 9.165 1.00 94.19 85 GLN A C 1
ATOM 657 O O . GLN A 1 85 ? 1.403 -5.332 8.580 1.00 94.19 85 GLN A O 1
ATOM 662 N N . PHE A 1 86 ? -0.710 -4.590 8.509 1.00 94.88 86 PHE A N 1
ATOM 663 C CA . PHE A 1 86 ? -0.887 -4.866 7.087 1.00 94.88 86 PHE A CA 1
ATOM 664 C C . PHE A 1 86 ? -0.165 -3.862 6.190 1.00 94.88 86 PHE A C 1
ATOM 666 O O . PHE A 1 86 ? 0.383 -4.272 5.174 1.00 94.88 86 PHE A O 1
ATOM 673 N N . GLY A 1 87 ? -0.110 -2.580 6.557 1.00 93.69 87 GLY A N 1
ATOM 674 C CA . GLY A 1 87 ? 0.627 -1.561 5.808 1.00 93.69 87 GLY A CA 1
ATOM 675 C C . GLY A 1 87 ? 2.109 -1.915 5.679 1.00 93.69 87 GLY A C 1
ATOM 676 O O . GLY A 1 87 ? 2.646 -1.932 4.571 1.00 93.69 87 GLY A O 1
ATOM 677 N N . THR A 1 88 ? 2.740 -2.316 6.785 1.00 93.25 88 THR A N 1
ATOM 678 C CA . THR A 1 88 ? 4.136 -2.784 6.805 1.00 93.25 88 THR A CA 1
ATOM 679 C C . THR A 1 88 ? 4.341 -3.971 5.864 1.00 93.25 88 THR A C 1
ATOM 681 O O . THR A 1 88 ? 5.242 -3.963 5.021 1.00 93.25 88 THR A O 1
ATOM 684 N N . PHE A 1 89 ? 3.469 -4.981 5.959 1.00 94.06 89 PHE A N 1
ATOM 685 C CA . PHE A 1 89 ? 3.493 -6.133 5.059 1.00 94.06 89 PHE A CA 1
ATOM 686 C C . PHE A 1 89 ? 3.317 -5.715 3.594 1.00 94.06 89 PHE A C 1
ATOM 688 O O . PHE A 1 89 ? 4.068 -6.169 2.735 1.00 94.06 89 PHE A O 1
ATOM 695 N N . LEU A 1 90 ? 2.361 -4.831 3.307 1.00 94.62 90 LEU A N 1
ATOM 696 C CA . LEU A 1 90 ? 2.027 -4.389 1.959 1.00 94.62 90 LEU A CA 1
ATOM 697 C C . LEU A 1 90 ? 3.200 -3.660 1.299 1.00 94.62 90 LEU A C 1
ATOM 699 O O . LEU A 1 90 ? 3.515 -3.951 0.148 1.00 94.62 90 LEU A O 1
ATOM 703 N N . VAL A 1 91 ? 3.873 -2.757 2.020 1.00 94.38 91 VAL A N 1
ATOM 704 C CA . VAL A 1 91 ? 5.050 -2.034 1.510 1.00 94.38 91 VAL A CA 1
ATOM 705 C C . VAL A 1 91 ? 6.171 -3.010 1.147 1.00 94.38 91 VAL A C 1
ATOM 707 O O . VAL A 1 91 ? 6.768 -2.892 0.075 1.00 94.38 91 VAL A O 1
ATOM 710 N N . ILE A 1 92 ? 6.434 -4.001 2.005 1.00 94.25 92 ILE A N 1
ATOM 711 C CA . ILE A 1 92 ? 7.450 -5.033 1.752 1.00 94.25 92 ILE A CA 1
ATOM 712 C C . ILE A 1 92 ? 7.048 -5.910 0.563 1.00 94.25 92 ILE A C 1
ATOM 714 O O . ILE A 1 92 ? 7.851 -6.113 -0.347 1.00 94.25 92 ILE A O 1
ATOM 718 N N . ALA A 1 93 ? 5.814 -6.415 0.551 1.00 94.62 93 ALA A N 1
ATOM 719 C CA . ALA A 1 93 ? 5.310 -7.312 -0.482 1.00 94.62 93 ALA A CA 1
ATOM 720 C C . ALA A 1 93 ? 5.307 -6.639 -1.859 1.00 94.62 93 ALA A C 1
ATOM 722 O O . ALA A 1 93 ? 5.813 -7.215 -2.819 1.00 94.62 93 ALA A O 1
ATOM 723 N N . HIS A 1 94 ? 4.815 -5.401 -1.943 1.00 94.00 94 HIS A N 1
ATOM 724 C CA . HIS A 1 94 ? 4.878 -4.609 -3.168 1.00 94.00 94 HIS A CA 1
ATOM 725 C C . HIS A 1 94 ? 6.326 -4.418 -3.622 1.00 94.00 94 HIS A C 1
ATOM 727 O O . HIS A 1 94 ? 6.646 -4.663 -4.778 1.00 94.00 94 HIS A O 1
ATOM 733 N N . ARG A 1 95 ? 7.253 -4.076 -2.714 1.00 93.75 95 ARG A N 1
ATOM 734 C CA . ARG A 1 95 ? 8.656 -3.904 -3.111 1.00 93.75 95 ARG A CA 1
ATOM 735 C C . ARG A 1 95 ? 9.295 -5.196 -3.623 1.00 93.75 95 ARG A C 1
ATOM 737 O O . ARG A 1 95 ? 10.096 -5.148 -4.555 1.00 93.75 95 ARG A O 1
ATOM 744 N N . LEU A 1 96 ? 8.972 -6.336 -3.018 1.00 94.25 96 LEU A N 1
ATOM 745 C CA . LEU A 1 96 ? 9.441 -7.642 -3.477 1.00 94.25 96 LEU A CA 1
ATOM 746 C C . LEU A 1 96 ? 8.928 -7.963 -4.884 1.00 94.25 96 LEU A C 1
ATOM 748 O O . LEU A 1 96 ? 9.712 -8.407 -5.724 1.00 94.25 96 LEU A O 1
ATOM 752 N N . LEU A 1 97 ? 7.643 -7.715 -5.146 1.00 93.50 97 LEU A N 1
ATOM 753 C CA . LEU A 1 97 ? 7.026 -7.937 -6.453 1.00 93.50 97 LEU A CA 1
ATOM 754 C C . LEU A 1 97 ? 7.613 -7.000 -7.520 1.00 93.50 97 LEU A C 1
ATOM 756 O O . LEU A 1 97 ? 8.014 -7.476 -8.584 1.00 93.50 97 LEU A O 1
ATOM 760 N N . ASP A 1 98 ? 7.781 -5.714 -7.210 1.00 92.19 98 ASP A N 1
ATOM 761 C CA . ASP A 1 98 ? 8.393 -4.740 -8.116 1.00 92.19 98 ASP A CA 1
ATOM 762 C C . ASP A 1 98 ? 9.842 -5.122 -8.463 1.00 92.19 98 ASP A C 1
ATOM 764 O O . ASP A 1 98 ? 10.235 -5.143 -9.631 1.00 92.19 98 ASP A O 1
ATOM 768 N N . ASN A 1 99 ? 10.632 -5.524 -7.461 1.00 93.06 99 ASN A N 1
ATOM 769 C CA . ASN A 1 99 ? 11.999 -6.016 -7.653 1.00 93.06 99 ASN A CA 1
ATOM 770 C C . ASN A 1 99 ? 12.044 -7.289 -8.516 1.00 93.06 99 ASN A C 1
ATOM 772 O O . ASN A 1 99 ? 12.923 -7.427 -9.375 1.00 93.06 99 ASN A O 1
ATOM 776 N N . PHE A 1 100 ? 11.088 -8.203 -8.328 1.00 93.31 100 PHE A N 1
ATOM 777 C CA . PHE A 1 100 ? 10.963 -9.418 -9.130 1.00 93.31 100 PHE A CA 1
ATOM 778 C C . PHE A 1 100 ? 10.657 -9.098 -10.600 1.00 93.31 100 PHE A C 1
ATOM 780 O O . PHE A 1 100 ? 11.330 -9.614 -11.496 1.00 93.31 100 PHE A O 1
ATOM 787 N N . ILE A 1 101 ? 9.711 -8.190 -10.859 1.00 90.81 101 ILE A N 1
ATOM 788 C CA . ILE A 1 101 ? 9.358 -7.744 -12.215 1.00 90.81 101 ILE A CA 1
ATOM 789 C C . ILE A 1 101 ? 10.533 -7.008 -12.867 1.00 90.81 101 ILE A C 1
ATOM 791 O O . ILE A 1 101 ? 10.871 -7.269 -14.023 1.00 90.81 101 ILE A O 1
ATOM 795 N N . ALA A 1 102 ? 11.193 -6.117 -12.126 1.00 88.75 102 ALA A N 1
ATOM 796 C CA . ALA A 1 102 ? 12.336 -5.351 -12.610 1.00 88.75 102 ALA A CA 1
ATOM 797 C C . ALA A 1 102 ? 13.623 -6.186 -12.742 1.00 88.75 102 ALA A C 1
ATOM 799 O O . ALA A 1 102 ? 14.595 -5.696 -13.324 1.00 88.75 102 ALA A O 1
ATOM 800 N N . ARG A 1 103 ? 13.645 -7.414 -12.198 1.00 89.44 103 ARG A N 1
ATOM 801 C CA . ARG A 1 103 ? 14.835 -8.274 -12.049 1.00 89.44 103 ARG A CA 1
ATOM 802 C C . ARG A 1 103 ? 16.015 -7.531 -11.414 1.00 89.44 103 ARG A C 1
ATOM 804 O O . ARG A 1 103 ? 17.161 -7.673 -11.838 1.00 89.44 103 ARG A O 1
ATOM 811 N N . LYS A 1 104 ? 15.723 -6.690 -10.422 1.00 89.88 104 LYS A N 1
ATOM 812 C CA . LYS A 1 104 ? 16.701 -5.861 -9.708 1.00 89.88 104 LYS A CA 1
ATO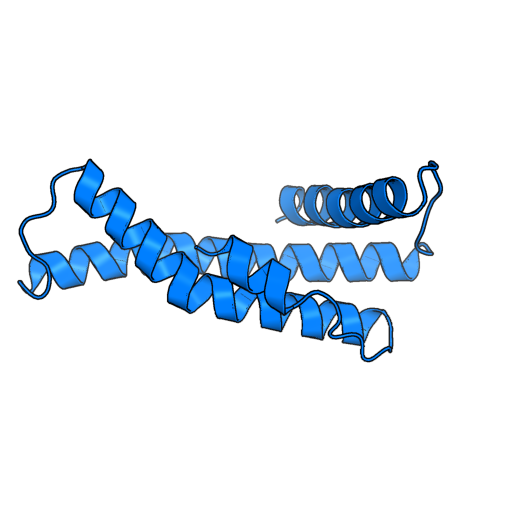M 813 C C . LYS A 1 104 ? 16.396 -5.880 -8.224 1.00 89.88 104 LYS A C 1
ATOM 815 O O . LYS A 1 104 ? 15.239 -5.912 -7.832 1.00 89.88 104 LYS A O 1
ATOM 820 N N . THR A 1 105 ? 17.434 -5.778 -7.407 1.00 88.81 105 THR A N 1
ATOM 821 C CA . THR A 1 105 ? 17.286 -5.670 -5.956 1.00 88.81 105 THR A CA 1
ATOM 822 C C . THR A 1 105 ? 17.436 -4.209 -5.558 1.00 88.81 105 THR A C 1
ATOM 824 O O . THR A 1 105 ? 18.554 -3.717 -5.420 1.00 88.81 105 THR A O 1
ATOM 827 N N . ASN A 1 106 ? 16.320 -3.493 -5.409 1.00 88.56 106 ASN A N 1
ATOM 828 C CA . ASN A 1 106 ? 16.328 -2.103 -4.969 1.00 88.56 106 ASN A CA 1
ATOM 829 C C . ASN A 1 106 ? 15.491 -1.918 -3.700 1.00 88.56 106 ASN A C 1
ATOM 831 O O . ASN A 1 106 ? 14.267 -1.995 -3.738 1.00 88.56 106 ASN A O 1
ATOM 835 N N . TRP A 1 107 ? 16.149 -1.589 -2.592 1.00 90.38 107 TRP A N 1
ATOM 836 C CA . TRP A 1 107 ? 15.504 -1.318 -1.300 1.00 90.38 107 TRP A CA 1
ATOM 837 C C . TRP A 1 107 ? 15.604 0.150 -0.873 1.00 90.38 107 TRP A C 1
ATOM 839 O O . TRP A 1 107 ? 15.285 0.502 0.259 1.00 90.38 107 TRP A O 1
ATOM 849 N N . THR A 1 108 ? 16.035 1.034 -1.774 1.00 90.31 108 THR A N 1
ATOM 850 C CA . THR A 1 108 ? 16.129 2.467 -1.473 1.00 90.31 108 THR A CA 1
ATOM 851 C C . THR A 1 108 ? 14.750 3.075 -1.190 1.00 90.31 108 THR A C 1
ATOM 853 O O . THR A 1 108 ? 13.753 2.742 -1.847 1.00 90.31 108 THR A O 1
ATOM 856 N N . GLY A 1 109 ? 14.698 3.968 -0.195 1.00 86.50 109 GLY A N 1
ATOM 857 C CA . GLY A 1 109 ? 13.488 4.690 0.211 1.00 86.50 109 GLY A CA 1
ATOM 858 C C . GLY A 1 109 ? 12.484 3.874 1.034 1.00 86.50 109 GLY A C 1
ATOM 859 O O . GLY A 1 109 ? 11.360 4.333 1.229 1.00 86.50 109 GLY A O 1
ATOM 860 N N . MET A 1 110 ? 12.855 2.670 1.487 1.00 90.06 110 MET A N 1
ATOM 861 C CA . MET A 1 110 ? 12.018 1.836 2.362 1.00 90.06 110 MET A CA 1
ATOM 862 C C . MET A 1 110 ? 11.724 2.510 3.702 1.00 90.06 110 MET A C 1
ATOM 864 O O . MET A 1 110 ? 10.608 2.418 4.193 1.00 90.06 110 MET A O 1
ATOM 868 N N . ASP A 1 111 ? 12.697 3.227 4.257 1.00 90.38 111 ASP A N 1
ATOM 869 C CA . ASP A 1 111 ? 12.558 4.059 5.453 1.00 90.38 111 ASP A CA 1
ATOM 870 C C . ASP A 1 111 ? 11.406 5.064 5.308 1.00 90.38 111 ASP A C 1
ATOM 872 O O . ASP A 1 111 ? 10.501 5.106 6.137 1.00 90.38 111 ASP A O 1
ATOM 876 N N . LYS A 1 112 ? 11.378 5.809 4.198 1.00 89.81 112 LYS A N 1
ATOM 877 C CA . LYS A 1 112 ? 10.330 6.801 3.917 1.00 89.81 112 LYS A CA 1
ATOM 878 C C . LYS A 1 112 ? 8.977 6.153 3.656 1.00 89.81 112 LYS A C 1
ATOM 880 O O . LYS A 1 112 ? 7.957 6.680 4.086 1.00 89.81 112 LYS A O 1
ATOM 885 N N . ALA A 1 113 ? 8.969 5.016 2.962 1.00 87.81 113 ALA A N 1
ATOM 886 C CA . ALA A 1 113 ? 7.744 4.264 2.722 1.00 87.81 113 ALA A CA 1
ATOM 887 C C . ALA A 1 113 ? 7.140 3.750 4.039 1.00 87.81 113 ALA A C 1
ATOM 889 O O . ALA A 1 113 ? 5.940 3.894 4.246 1.00 87.81 113 ALA A O 1
ATOM 890 N N . MET A 1 114 ? 7.959 3.236 4.959 1.00 90.62 114 MET A N 1
ATOM 891 C CA . MET A 1 114 ? 7.497 2.814 6.286 1.00 90.62 114 MET A CA 1
ATOM 892 C C . MET A 1 114 ? 7.023 3.990 7.137 1.00 90.62 114 MET A C 1
ATOM 894 O O . MET A 1 114 ? 5.994 3.886 7.792 1.00 90.62 114 MET A O 1
ATOM 898 N N . LEU A 1 115 ? 7.721 5.128 7.084 1.00 90.31 115 LEU A N 1
ATOM 899 C CA . LEU A 1 115 ? 7.294 6.343 7.783 1.00 90.31 115 LEU A CA 1
ATOM 900 C C . LEU A 1 115 ? 5.934 6.857 7.301 1.00 90.31 115 LEU A C 1
ATOM 902 O O . LEU A 1 115 ? 5.212 7.444 8.092 1.00 90.31 115 LEU A O 1
ATOM 906 N N . SER A 1 116 ? 5.556 6.613 6.041 1.00 88.06 116 SER A N 1
ATOM 907 C CA . SER A 1 116 ? 4.237 7.012 5.523 1.00 88.06 116 SER A CA 1
ATOM 908 C C . SER A 1 116 ? 3.053 6.227 6.107 1.00 88.06 116 SER A C 1
ATOM 910 O O . SER A 1 116 ? 1.907 6.566 5.824 1.00 88.06 116 SER A O 1
ATOM 912 N N . LEU A 1 117 ? 3.323 5.183 6.898 1.00 86.81 117 LEU A N 1
ATOM 913 C CA . LEU A 1 117 ? 2.312 4.387 7.599 1.00 86.81 117 LEU A CA 1
ATOM 914 C C . LEU A 1 117 ? 1.967 4.944 8.994 1.00 86.81 117 LEU A C 1
ATOM 916 O O . LEU A 1 117 ? 1.058 4.414 9.637 1.00 86.81 117 LEU A O 1
ATOM 920 N N . LEU A 1 118 ? 2.705 5.955 9.467 1.00 80.12 118 LEU A N 1
ATOM 921 C CA . LEU A 1 118 ? 2.502 6.643 10.748 1.00 80.12 118 LEU A CA 1
ATOM 922 C C . LEU A 1 118 ? 1.733 7.952 10.541 1.00 80.12 118 LEU A C 1
ATOM 924 O O . LEU A 1 118 ? 0.849 8.229 11.381 1.00 80.12 118 LEU A O 1
#

Radius of gyration: 17.27 Å; chains: 1; bounding box: 34×26×49 Å

Secondary structure (DSSP, 8-state):
-HHHHHHHHHHHHHHHHHHHTS----S-HHHHHHHHHHHHHHHHHHHHH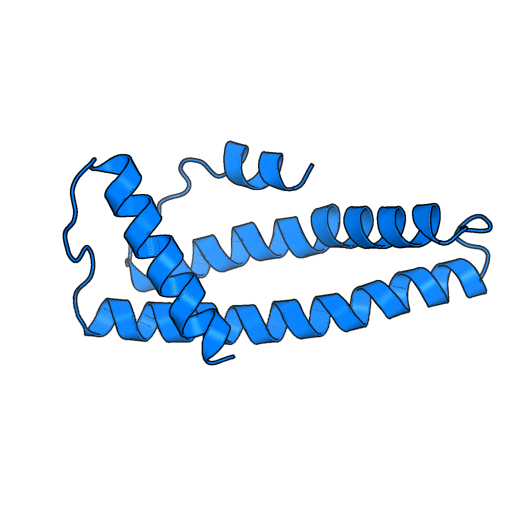HHHHHHHHHHHHHTTSS----HHHHHHHHHHHIIIIIIHHHHHHHHHHHHHHHTS---TTHHHHHHTT-